Protein AF-A0AA95L6V3-F1 (afdb_monomer_lite)

Secondary structure (DSSP, 8-state):
-EEES-HHHHHHHHHHHHHHTTT---HHHHHHHHHS---SS-EEEP--HHHHHHHHHHHHHHTTSHHHHHS-HHHHHHHHHHHHHHHHTT--

Structure (mmCIF, N/CA/C/O backbone):
data_AF-A0AA95L6V3-F1
#
_entry.id   AF-A0AA95L6V3-F1
#
loop_
_atom_site.group_PDB
_atom_site.id
_atom_site.type_symbol
_atom_site.label_atom_id
_atom_site.label_alt_id
_atom_site.label_comp_id
_atom_site.label_asym_id
_atom_site.label_entity_id
_atom_site.label_seq_id
_atom_site.pdbx_PDB_ins_code
_atom_site.Cartn_x
_atom_site.Cartn_y
_atom_site.Cartn_z
_atom_site.occupancy
_atom_site.B_iso_or_equiv
_atom_site.auth_seq_id
_atom_site.auth_comp_id
_atom_site.auth_asym_id
_atom_site.auth_atom_id
_atom_site.pdbx_PDB_model_num
ATOM 1 N N . MET A 1 1 ? 0.570 10.512 -10.716 1.00 87.75 1 MET A N 1
ATOM 2 C CA . MET A 1 1 ? 1.864 9.804 -10.870 1.00 87.75 1 MET A CA 1
ATOM 3 C C . MET A 1 1 ? 2.615 9.600 -9.553 1.00 87.75 1 MET A C 1
ATOM 5 O O . MET A 1 1 ? 2.753 10.548 -8.784 1.00 87.75 1 MET A O 1
ATOM 9 N N . LEU A 1 2 ? 3.134 8.397 -9.298 1.00 90.69 2 LEU A N 1
ATOM 10 C CA . LEU A 1 2 ? 3.860 8.023 -8.076 1.00 90.69 2 LEU A CA 1
ATOM 11 C C . LEU A 1 2 ? 5.268 7.504 -8.382 1.00 90.69 2 LEU A C 1
ATOM 13 O O . LEU A 1 2 ? 5.470 6.757 -9.334 1.00 90.69 2 LEU A O 1
ATOM 17 N N . TYR A 1 3 ? 6.237 7.861 -7.548 1.00 92.50 3 TYR A N 1
ATOM 18 C CA . TYR A 1 3 ? 7.587 7.308 -7.566 1.00 92.50 3 TYR A CA 1
ATOM 19 C C . TYR A 1 3 ? 7.716 6.245 -6.478 1.00 92.50 3 TYR A C 1
ATOM 21 O O . TYR A 1 3 ? 7.735 6.553 -5.286 1.00 92.50 3 TYR A O 1
ATOM 29 N N . VAL A 1 4 ? 7.830 4.985 -6.885 1.00 92.19 4 VAL A N 1
ATOM 30 C CA . VAL A 1 4 ? 7.941 3.848 -5.971 1.00 92.19 4 VAL A CA 1
ATOM 31 C C . VAL A 1 4 ? 9.396 3.397 -5.918 1.00 92.19 4 VAL A C 1
ATOM 33 O O . VAL A 1 4 ? 9.984 3.085 -6.953 1.00 92.19 4 VAL A O 1
ATOM 36 N N . LYS A 1 5 ? 9.998 3.377 -4.720 1.00 90.38 5 LYS A N 1
ATOM 37 C CA . LYS A 1 5 ? 11.398 2.948 -4.533 1.00 90.38 5 LYS A CA 1
ATOM 38 C C . LYS A 1 5 ? 11.570 1.424 -4.524 1.00 90.38 5 LYS A C 1
ATOM 40 O O . LYS A 1 5 ? 12.653 0.932 -4.825 1.00 90.38 5 LYS A O 1
ATOM 45 N N . ASP A 1 6 ? 10.520 0.707 -4.154 1.00 92.69 6 ASP A N 1
ATOM 46 C CA . ASP A 1 6 ? 10.477 -0.749 -4.143 1.00 92.69 6 ASP A CA 1
ATOM 47 C C . ASP A 1 6 ? 9.055 -1.201 -4.489 1.00 92.69 6 ASP A C 1
ATOM 49 O O . ASP A 1 6 ? 8.134 -1.098 -3.671 1.00 92.69 6 ASP A O 1
ATOM 53 N N . LEU A 1 7 ? 8.874 -1.644 -5.735 1.00 92.50 7 LEU A N 1
ATOM 54 C CA . LEU A 1 7 ? 7.583 -2.101 -6.243 1.00 92.50 7 LEU A CA 1
ATOM 55 C C . LEU A 1 7 ? 7.061 -3.327 -5.505 1.00 92.50 7 LEU A C 1
ATOM 57 O O . LEU A 1 7 ? 5.859 -3.402 -5.256 1.00 92.50 7 LEU A O 1
ATOM 61 N N . LEU A 1 8 ? 7.939 -4.260 -5.132 1.00 93.94 8 LEU A N 1
ATOM 62 C CA . LEU A 1 8 ? 7.544 -5.466 -4.419 1.00 93.94 8 LEU A CA 1
ATOM 63 C C . LEU A 1 8 ? 6.991 -5.105 -3.041 1.00 93.94 8 LEU A C 1
ATOM 65 O O . LEU A 1 8 ? 5.896 -5.550 -2.687 1.00 93.94 8 LEU A O 1
ATOM 69 N N . SER A 1 9 ? 7.710 -4.264 -2.295 1.00 94.75 9 SER A N 1
ATOM 70 C CA . SER A 1 9 ? 7.279 -3.813 -0.969 1.00 94.75 9 SER A CA 1
ATOM 71 C C . SER A 1 9 ? 5.984 -3.005 -1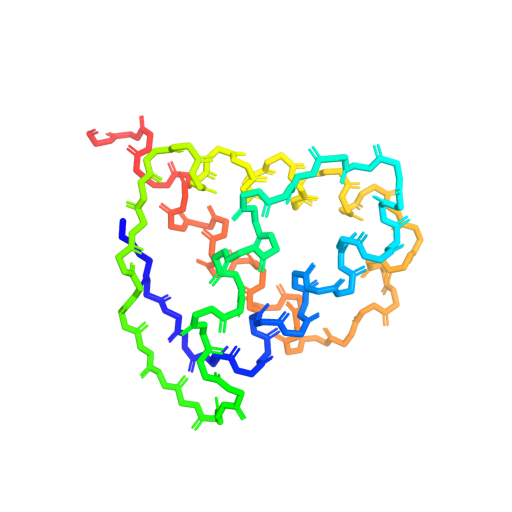.034 1.00 94.75 9 SER A C 1
ATOM 73 O O . SER A 1 9 ? 5.067 -3.254 -0.253 1.00 94.75 9 SER A O 1
ATOM 75 N N . PHE A 1 10 ? 5.859 -2.090 -2.000 1.00 95.12 10 PHE A N 1
ATOM 76 C CA . PHE A 1 10 ? 4.633 -1.316 -2.202 1.00 95.12 10 PHE A CA 1
ATOM 77 C C . PHE A 1 10 ? 3.436 -2.205 -2.558 1.00 95.12 10 PHE A C 1
ATOM 79 O O . PHE A 1 10 ? 2.406 -2.155 -1.884 1.00 95.12 10 PHE A O 1
ATOM 86 N N . LYS A 1 11 ? 3.577 -3.052 -3.585 1.00 95.50 11 LYS A N 1
ATOM 87 C CA . LYS A 1 11 ? 2.510 -3.947 -4.043 1.00 95.50 11 LYS A CA 1
ATOM 88 C C . LYS A 1 11 ? 2.065 -4.886 -2.926 1.00 95.50 11 LYS A C 1
ATOM 90 O O . LYS A 1 11 ? 0.865 -5.053 -2.719 1.00 95.50 11 LYS A O 1
ATOM 95 N N . SER A 1 12 ? 3.014 -5.452 -2.181 1.00 95.50 12 SER A N 1
ATOM 96 C CA . SER A 1 12 ? 2.724 -6.345 -1.054 1.00 95.50 12 SER A CA 1
ATOM 97 C C . SER A 1 12 ? 1.996 -5.610 0.070 1.00 95.50 12 SER A C 1
ATOM 99 O O . SER A 1 12 ? 0.983 -6.100 0.559 1.00 95.50 12 SER A O 1
ATOM 101 N N . ALA A 1 13 ? 2.446 -4.408 0.440 1.00 96.06 13 ALA A N 1
ATOM 102 C CA . ALA A 1 13 ? 1.829 -3.628 1.508 1.00 96.06 13 ALA A CA 1
ATOM 103 C C . ALA A 1 13 ? 0.368 -3.255 1.201 1.00 96.06 13 ALA A C 1
ATOM 105 O O . ALA A 1 13 ? -0.499 -3.417 2.061 1.00 96.06 13 ALA A O 1
ATOM 106 N N . ILE A 1 14 ? 0.069 -2.805 -0.024 1.00 95.56 14 ILE A N 1
ATOM 107 C CA . ILE A 1 14 ? -1.315 -2.491 -0.419 1.00 95.56 14 ILE A CA 1
ATOM 108 C C . ILE A 1 14 ? -2.145 -3.771 -0.570 1.00 95.56 14 ILE A C 1
ATOM 110 O O . ILE A 1 14 ? -3.304 -3.780 -0.167 1.00 95.56 14 ILE A O 1
ATOM 114 N N . SER A 1 15 ? -1.569 -4.871 -1.066 1.00 94.62 15 SER A N 1
ATOM 115 C CA . SER A 1 15 ? -2.282 -6.158 -1.140 1.00 94.62 15 SER A CA 1
ATOM 116 C C . SER A 1 15 ? -2.716 -6.632 0.250 1.00 94.62 15 SER A C 1
ATOM 118 O O . SER A 1 15 ? -3.892 -6.915 0.455 1.00 94.62 15 SER A O 1
ATOM 120 N N . ILE A 1 16 ? -1.804 -6.596 1.231 1.00 94.62 16 ILE A N 1
ATOM 121 C CA . ILE A 1 16 ? -2.111 -6.899 2.639 1.00 94.62 16 ILE A CA 1
ATOM 122 C C . ILE A 1 16 ? -3.192 -5.953 3.170 1.00 94.62 16 ILE A C 1
ATOM 124 O O . ILE A 1 16 ? -4.106 -6.386 3.866 1.00 94.62 16 ILE A O 1
ATOM 128 N N . SER A 1 17 ? -3.114 -4.664 2.828 1.00 94.62 17 SER A N 1
ATOM 129 C CA . SER A 1 17 ? -4.113 -3.675 3.244 1.00 94.62 17 SER A CA 1
ATOM 130 C C . SER A 1 17 ? -5.512 -4.057 2.749 1.00 94.62 17 SER A C 1
ATOM 132 O O . SER A 1 17 ? -6.453 -4.079 3.535 1.00 94.62 17 SER A O 1
ATOM 134 N N . LEU A 1 18 ? -5.638 -4.433 1.474 1.00 93.31 18 LEU A N 1
ATOM 135 C CA . LEU A 1 18 ? -6.904 -4.842 0.856 1.00 93.31 18 LEU A CA 1
ATOM 136 C C . LEU A 1 18 ? -7.425 -6.197 1.357 1.00 93.31 18 LEU A C 1
ATOM 138 O O . LEU A 1 18 ? -8.628 -6.437 1.318 1.00 93.31 18 LEU A O 1
ATOM 142 N N . GLU A 1 19 ? -6.549 -7.104 1.787 1.00 92.62 19 GLU A N 1
ATOM 143 C CA . GLU A 1 19 ? -6.954 -8.368 2.416 1.00 92.62 19 GLU A CA 1
ATOM 144 C C . GLU A 1 19 ? -7.494 -8.151 3.831 1.00 92.62 19 GLU A C 1
ATOM 146 O O . GLU A 1 19 ? -8.513 -8.728 4.206 1.00 92.62 19 GLU A O 1
ATOM 151 N N . VAL A 1 20 ? -6.828 -7.297 4.613 1.00 93.62 20 VAL A N 1
ATOM 152 C CA . VAL A 1 20 ? -7.241 -6.968 5.985 1.00 93.62 20 VAL A CA 1
ATOM 153 C C . VAL A 1 20 ? -8.534 -6.161 5.988 1.00 93.62 20 VAL A C 1
ATOM 155 O O . VAL A 1 20 ? -9.404 -6.384 6.829 1.00 93.62 20 VAL A O 1
ATOM 158 N N . LEU A 1 21 ? -8.676 -5.241 5.038 1.00 90.88 21 LEU A N 1
ATOM 159 C CA . LEU A 1 21 ? -9.884 -4.460 4.826 1.00 90.88 21 LEU A CA 1
ATOM 160 C C . LEU A 1 21 ? -10.842 -5.214 3.891 1.00 90.88 21 LEU A C 1
ATOM 162 O O . LEU A 1 21 ? -11.256 -4.685 2.873 1.00 90.88 21 LEU A O 1
ATOM 166 N N . SER A 1 22 ? -11.196 -6.462 4.196 1.00 75.25 22 SER A N 1
ATOM 167 C CA . SER A 1 22 ? -11.979 -7.329 3.296 1.00 75.25 22 SER A CA 1
ATOM 168 C C . SER A 1 22 ? -13.338 -6.759 2.841 1.00 75.25 22 SER A C 1
ATOM 170 O O . SER A 1 22 ? -13.841 -7.164 1.797 1.00 75.25 22 SER A O 1
ATOM 172 N N . ASN A 1 23 ? -13.904 -5.796 3.579 1.00 74.50 23 ASN A N 1
ATOM 173 C CA . ASN A 1 23 ? -15.129 -5.063 3.217 1.00 74.50 23 ASN A CA 1
ATOM 174 C C . ASN A 1 23 ? -14.875 -3.784 2.395 1.00 74.50 23 ASN A C 1
ATOM 176 O O . ASN A 1 23 ? -15.816 -3.071 2.051 1.00 74.50 23 ASN A O 1
ATOM 180 N N . TYR A 1 24 ? -13.616 -3.460 2.115 1.00 74.44 24 TYR A N 1
ATOM 181 C CA . TYR A 1 24 ? -13.206 -2.317 1.313 1.00 74.44 24 TYR A CA 1
ATOM 182 C C . TYR A 1 24 ? -13.301 -2.702 -0.161 1.00 74.44 24 TYR A C 1
ATOM 184 O O . TYR A 1 24 ? -12.368 -3.255 -0.755 1.00 74.44 24 TYR A O 1
ATOM 192 N N . ASP A 1 25 ? -14.479 -2.462 -0.735 1.00 67.50 25 ASP A N 1
ATOM 193 C CA . ASP A 1 25 ? -14.724 -2.679 -2.154 1.00 67.50 25 ASP A CA 1
ATOM 194 C C . ASP A 1 25 ? -13.961 -1.636 -2.969 1.00 67.50 25 ASP A C 1
ATOM 196 O O . ASP A 1 25 ? -14.349 -0.474 -3.088 1.00 67.50 25 ASP A O 1
ATOM 200 N N . ASN A 1 26 ? -12.803 -2.047 -3.473 1.00 71.81 26 ASN A N 1
ATOM 201 C CA . ASN A 1 26 ? -11.968 -1.187 -4.287 1.00 71.81 26 ASN A CA 1
ATOM 202 C C . ASN A 1 26 ? -11.337 -1.995 -5.423 1.00 71.81 26 ASN A C 1
ATOM 204 O O . ASN A 1 26 ? -10.119 -2.189 -5.493 1.00 71.81 26 ASN A O 1
ATOM 208 N N . GLY A 1 27 ? -12.207 -2.510 -6.301 1.00 84.00 27 GLY A N 1
ATOM 209 C CA . GLY A 1 27 ? -11.824 -3.215 -7.530 1.00 84.00 27 GLY A CA 1
ATOM 210 C C . GLY A 1 27 ? -10.802 -2.433 -8.360 1.00 84.00 27 GLY A C 1
ATOM 211 O O . GLY A 1 27 ? -9.827 -3.011 -8.829 1.00 84.00 27 GLY A O 1
ATOM 212 N N . LEU A 1 28 ? -10.930 -1.105 -8.395 1.00 89.31 28 LEU A N 1
ATOM 213 C CA . LEU A 1 28 ? -9.993 -0.196 -9.055 1.00 89.31 28 LEU A CA 1
ATOM 214 C C . LEU A 1 28 ? -8.560 -0.301 -8.502 1.00 89.31 28 LEU A C 1
ATOM 216 O O . LEU A 1 28 ? -7.604 -0.379 -9.274 1.00 89.31 28 LEU A O 1
ATOM 220 N N . LEU A 1 29 ? -8.377 -0.370 -7.177 1.00 90.62 29 LEU A N 1
ATOM 221 C CA . LEU A 1 29 ? -7.044 -0.602 -6.606 1.00 90.62 29 LEU A CA 1
ATOM 222 C C . LEU A 1 29 ? -6.513 -1.997 -6.914 1.00 90.62 29 LEU A C 1
ATOM 224 O O . LEU A 1 29 ? -5.314 -2.148 -7.142 1.00 90.62 29 LEU A O 1
ATOM 228 N N . ARG A 1 30 ? -7.376 -3.017 -6.916 1.00 90.88 30 ARG A N 1
ATOM 229 C CA . ARG A 1 30 ? -6.963 -4.392 -7.236 1.00 90.88 30 ARG A CA 1
ATOM 230 C C . ARG A 1 30 ? -6.482 -4.497 -8.681 1.00 90.88 30 ARG A C 1
ATOM 232 O O . ARG A 1 30 ? -5.424 -5.074 -8.923 1.00 90.88 30 ARG A O 1
ATOM 239 N N . GLU A 1 31 ? -7.208 -3.890 -9.613 1.00 92.19 31 GLU A N 1
ATOM 240 C CA . GLU A 1 31 ? -6.819 -3.799 -11.021 1.00 92.19 31 GLU A 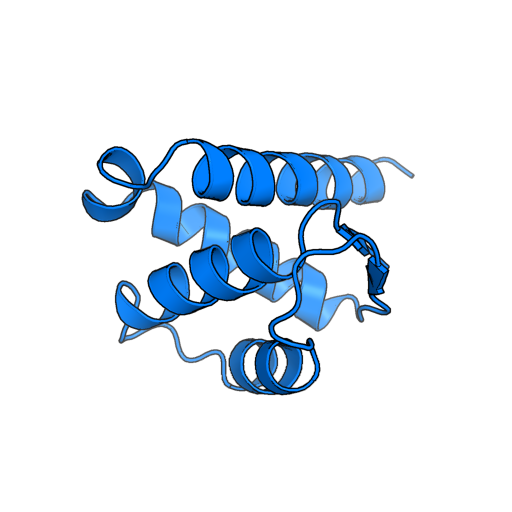CA 1
ATOM 241 C C . GLU A 1 31 ? -5.511 -3.027 -11.187 1.00 92.19 31 GLU A C 1
ATOM 243 O O . GLU A 1 31 ? -4.582 -3.518 -11.828 1.00 92.19 31 GLU A O 1
ATOM 248 N N . PHE A 1 32 ? -5.378 -1.873 -10.529 1.00 93.31 32 PHE A N 1
ATOM 249 C CA . PHE A 1 32 ? -4.136 -1.104 -10.537 1.00 93.31 32 PHE A CA 1
ATOM 250 C C . PHE A 1 32 ? -2.944 -1.931 -10.034 1.00 93.31 32 PHE A C 1
ATOM 252 O O . PHE A 1 32 ? -1.913 -1.997 -10.704 1.00 93.31 32 PHE A O 1
ATOM 259 N N . LEU A 1 33 ? -3.077 -2.627 -8.900 1.00 92.50 33 LEU A N 1
ATOM 260 C CA . LEU A 1 33 ? -2.014 -3.486 -8.371 1.00 92.50 33 LEU A CA 1
ATOM 261 C C . LEU A 1 33 ? -1.659 -4.647 -9.305 1.00 92.50 33 LEU A C 1
ATOM 263 O O . LEU A 1 33 ? -0.496 -5.061 -9.341 1.00 92.50 33 LEU A O 1
ATOM 267 N N . ALA A 1 34 ? -2.628 -5.173 -10.059 1.00 92.38 34 ALA A N 1
ATOM 268 C CA . ALA A 1 34 ? -2.388 -6.235 -11.031 1.00 92.38 34 ALA A CA 1
ATOM 269 C C . ALA A 1 34 ? -1.468 -5.777 -12.177 1.00 92.38 34 ALA A C 1
ATOM 271 O O . ALA A 1 34 ? -0.709 -6.591 -12.702 1.00 92.38 34 ALA A O 1
ATOM 272 N N . THR A 1 35 ? -1.458 -4.479 -12.509 1.00 91.88 35 THR A N 1
ATOM 273 C CA . THR A 1 35 ? -0.551 -3.906 -13.525 1.00 91.88 35 THR A CA 1
ATOM 274 C C . THR A 1 35 ? 0.893 -3.742 -13.043 1.00 91.88 35 THR A C 1
ATOM 276 O O . THR A 1 35 ? 1.808 -3.603 -13.855 1.00 91.88 35 THR A O 1
ATOM 279 N N . ILE A 1 36 ? 1.127 -3.769 -11.728 1.00 90.75 36 ILE A N 1
ATOM 280 C CA . ILE A 1 36 ? 2.452 -3.547 -11.146 1.00 90.75 36 ILE A CA 1
ATOM 281 C C . ILE A 1 36 ? 3.237 -4.865 -11.148 1.00 90.75 36 ILE A C 1
ATOM 283 O O . ILE A 1 36 ? 2.763 -5.857 -10.581 1.00 90.75 36 ILE A O 1
ATOM 287 N N . PRO A 1 37 ? 4.454 -4.916 -11.715 1.00 88.69 37 PRO A N 1
ATOM 288 C CA . PRO A 1 37 ? 5.262 -6.127 -11.681 1.00 88.69 37 PRO A CA 1
ATOM 289 C C . PRO A 1 37 ? 5.728 -6.437 -10.252 1.00 88.69 37 PRO A C 1
ATOM 291 O O . PRO A 1 37 ? 6.056 -5.545 -9.472 1.00 88.69 37 PRO A O 1
ATOM 294 N N . SER A 1 38 ? 5.787 -7.725 -9.909 1.00 88.25 38 SER A N 1
ATOM 295 C CA . SER A 1 38 ? 6.283 -8.201 -8.609 1.00 88.25 38 SER A CA 1
ATOM 296 C C . SER A 1 38 ? 7.812 -8.318 -8.609 1.00 88.25 38 SER A C 1
ATOM 298 O O . SER A 1 38 ? 8.363 -9.390 -8.370 1.00 88.25 38 SER A O 1
ATO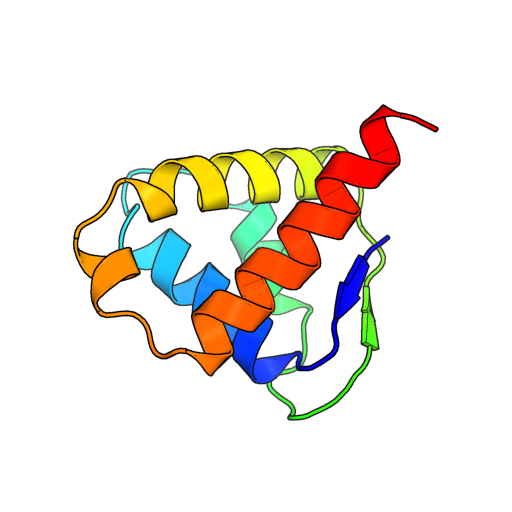M 300 N N . THR A 1 39 ? 8.504 -7.229 -8.938 1.00 88.44 39 THR A N 1
ATOM 301 C CA . THR A 1 39 ? 9.968 -7.174 -9.012 1.00 88.44 39 THR A CA 1
ATOM 302 C C . THR A 1 39 ? 10.531 -6.230 -7.958 1.00 88.44 39 THR A C 1
ATOM 304 O O . THR A 1 39 ? 9.924 -5.217 -7.611 1.00 88.44 39 THR A O 1
ATOM 307 N N . VAL A 1 40 ? 11.720 -6.551 -7.444 1.00 83.75 40 VAL A N 1
ATOM 308 C CA . VAL A 1 40 ? 12.480 -5.610 -6.615 1.00 83.75 40 VAL A CA 1
ATOM 309 C C . VAL A 1 40 ? 13.044 -4.543 -7.546 1.00 83.75 40 VAL A C 1
ATOM 311 O O . VAL A 1 40 ? 13.860 -4.839 -8.418 1.00 83.75 40 VAL A O 1
ATOM 314 N N . GLY A 1 41 ? 12.586 -3.303 -7.397 1.00 86.50 41 GLY A N 1
ATOM 315 C CA . GLY A 1 41 ? 13.015 -2.220 -8.274 1.00 86.50 41 GLY A CA 1
ATOM 316 C C . GLY A 1 41 ? 12.250 -0.922 -8.071 1.00 86.50 41 GLY A C 1
ATOM 317 O O . GLY A 1 41 ? 11.178 -0.891 -7.463 1.00 86.50 41 GLY A O 1
ATOM 318 N N . ARG A 1 42 ? 12.826 0.158 -8.607 1.00 91.19 42 ARG A N 1
ATOM 319 C CA . ARG A 1 42 ? 12.199 1.481 -8.643 1.00 91.19 42 ARG A CA 1
ATOM 320 C C . ARG A 1 42 ? 11.382 1.631 -9.914 1.00 91.19 42 ARG A C 1
ATOM 322 O O . ARG A 1 42 ? 11.868 1.277 -10.985 1.00 91.19 42 ARG A O 1
ATOM 329 N N . ALA A 1 43 ? 10.209 2.242 -9.819 1.00 91.69 43 ALA A N 1
ATOM 330 C CA . ALA A 1 43 ? 9.472 2.669 -11.002 1.00 91.69 43 ALA A CA 1
ATOM 331 C C . ALA A 1 43 ? 8.659 3.935 -10.756 1.00 91.69 43 ALA A C 1
ATOM 333 O O . ALA A 1 43 ? 8.285 4.267 -9.629 1.00 91.69 43 ALA A O 1
ATOM 334 N N . ARG A 1 44 ? 8.378 4.630 -11.858 1.00 92.00 44 ARG A N 1
ATOM 335 C CA . ARG A 1 44 ? 7.343 5.654 -11.923 1.00 92.00 44 ARG A CA 1
ATOM 336 C C . ARG A 1 44 ? 6.048 4.960 -12.346 1.00 92.00 44 ARG A C 1
ATOM 338 O O . ARG A 1 44 ? 6.017 4.331 -13.398 1.00 92.00 44 ARG A O 1
ATOM 345 N N . LEU A 1 45 ? 5.010 5.081 -11.530 1.00 91.50 45 LEU A N 1
ATOM 346 C CA . LEU A 1 45 ? 3.672 4.587 -11.831 1.00 91.50 45 LEU A CA 1
ATOM 347 C C . LEU A 1 45 ? 2.793 5.754 -12.265 1.00 91.50 45 LEU A C 1
ATOM 349 O O . LEU A 1 45 ? 2.651 6.744 -11.537 1.00 91.50 45 LEU A O 1
ATOM 353 N N . GLU A 1 46 ? 2.201 5.636 -13.445 1.00 90.62 46 GLU A N 1
ATOM 354 C CA . GLU A 1 46 ? 1.141 6.545 -13.864 1.00 90.62 46 GLU A CA 1
ATOM 355 C C . GLU A 1 46 ? -0.133 6.210 -13.084 1.00 90.62 46 GLU A C 1
ATOM 357 O O . GLU A 1 46 ? -0.501 5.047 -12.928 1.00 90.62 46 GLU A O 1
ATOM 362 N N . THR A 1 47 ? -0.765 7.238 -12.523 1.00 90.62 47 THR A N 1
ATOM 363 C CA . THR A 1 47 ? -1.937 7.100 -11.650 1.00 90.62 47 THR A CA 1
ATOM 364 C C . THR A 1 47 ? -2.935 8.195 -11.973 1.00 90.62 47 THR A C 1
ATOM 366 O O . THR A 1 47 ? -2.541 9.345 -12.187 1.00 90.62 47 THR A O 1
ATOM 369 N N . THR A 1 48 ? -4.216 7.835 -11.984 1.00 92.19 48 THR A N 1
ATOM 370 C CA . THR A 1 48 ? -5.336 8.778 -12.058 1.00 92.19 48 THR A CA 1
ATOM 371 C C . THR A 1 48 ? -5.633 9.354 -10.672 1.00 92.19 48 THR A C 1
ATOM 373 O O . THR A 1 48 ? -5.183 8.813 -9.659 1.00 92.19 48 THR A O 1
ATOM 376 N N . MET A 1 49 ? -6.408 10.442 -10.607 1.00 90.56 49 MET A N 1
ATOM 377 C CA . MET A 1 49 ? -6.857 11.002 -9.324 1.00 90.56 49 MET A CA 1
ATOM 378 C C . MET A 1 49 ? -7.655 9.983 -8.499 1.00 90.56 49 MET A C 1
ATOM 380 O O . MET A 1 49 ? -7.410 9.852 -7.306 1.00 90.56 49 MET A O 1
ATOM 384 N N . GLU A 1 50 ? -8.519 9.195 -9.142 1.00 91.38 50 GLU A N 1
ATOM 385 C CA . GLU A 1 50 ? -9.326 8.156 -8.486 1.00 91.38 50 GLU A CA 1
ATOM 386 C C . GLU A 1 50 ? -8.463 7.071 -7.817 1.00 91.38 50 GLU A C 1
ATOM 388 O O . GLU A 1 50 ? -8.739 6.659 -6.688 1.00 91.38 50 GLU A O 1
ATOM 393 N N . ILE A 1 51 ? -7.376 6.640 -8.475 1.00 92.44 51 ILE A N 1
ATOM 394 C CA . ILE A 1 51 ? -6.404 5.696 -7.893 1.00 92.44 51 ILE A CA 1
ATOM 395 C C . ILE A 1 51 ? -5.712 6.330 -6.686 1.00 92.44 51 ILE A C 1
ATOM 397 O O . ILE A 1 51 ? -5.529 5.681 -5.657 1.00 92.44 51 ILE A O 1
ATOM 401 N N . GLU A 1 52 ? -5.323 7.599 -6.792 1.00 93.19 52 GLU A N 1
ATOM 402 C CA . GLU A 1 52 ? -4.637 8.317 -5.718 1.00 93.19 52 GLU A CA 1
ATOM 403 C C . GLU A 1 52 ? -5.528 8.511 -4.482 1.00 93.19 52 GLU A C 1
ATO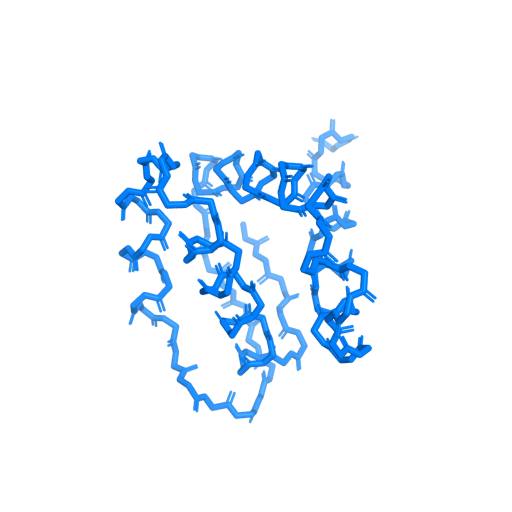M 405 O O . GLU A 1 52 ? -5.070 8.297 -3.358 1.00 93.19 52 GLU A O 1
ATOM 410 N N . GLU A 1 53 ? -6.800 8.860 -4.670 1.00 91.88 53 GLU A N 1
ATOM 411 C CA . GLU A 1 53 ? -7.791 8.962 -3.593 1.00 91.88 53 GLU A CA 1
ATOM 412 C C . GLU A 1 53 ? -8.085 7.602 -2.961 1.00 91.88 53 GLU A C 1
ATOM 414 O O . GLU A 1 53 ? -8.081 7.470 -1.733 1.00 91.88 53 GLU A O 1
ATOM 419 N N . SER A 1 54 ? -8.242 6.570 -3.790 1.00 92.31 54 SER A N 1
ATOM 420 C CA . SER A 1 54 ? -8.456 5.205 -3.317 1.00 92.31 54 SER A CA 1
ATOM 421 C C . SER A 1 54 ? -7.273 4.704 -2.489 1.00 92.31 54 SER A C 1
ATOM 423 O O . SER A 1 54 ? -7.481 4.122 -1.421 1.00 92.31 54 SER A O 1
ATOM 425 N N . LEU A 1 55 ? -6.033 4.969 -2.924 1.00 93.44 55 LEU A N 1
ATOM 426 C CA . LEU A 1 55 ? -4.819 4.650 -2.167 1.00 93.44 55 LEU A CA 1
ATOM 427 C C . LEU A 1 55 ? -4.802 5.378 -0.821 1.00 93.44 55 LEU A C 1
ATOM 429 O O . LEU A 1 55 ? -4.569 4.739 0.205 1.00 93.44 55 LEU A O 1
ATOM 433 N N . LYS A 1 56 ? -5.087 6.690 -0.801 1.00 93.19 56 LYS A N 1
ATOM 434 C CA . LYS A 1 56 ? -5.157 7.471 0.447 1.00 93.19 56 LYS A CA 1
ATOM 435 C C . LYS A 1 56 ? -6.153 6.867 1.427 1.00 93.19 56 LYS A C 1
ATOM 437 O O . LYS A 1 56 ? -5.816 6.685 2.596 1.00 93.19 56 LYS A O 1
ATOM 442 N N . SER A 1 57 ? -7.363 6.566 0.960 1.00 92.44 57 SER A N 1
ATOM 443 C CA . SER A 1 57 ? -8.423 6.040 1.816 1.00 92.44 57 SER A CA 1
ATOM 444 C C . SER A 1 57 ? -8.074 4.644 2.345 1.00 92.44 57 SER A C 1
ATOM 446 O O . SER A 1 57 ? -8.103 4.431 3.556 1.00 92.44 57 SER A O 1
ATOM 448 N N . CYS A 1 58 ? -7.586 3.749 1.479 1.00 94.25 58 CYS A N 1
ATOM 449 C CA . CYS A 1 58 ? -7.123 2.410 1.860 1.00 94.25 58 CYS A CA 1
ATOM 450 C C . CYS A 1 58 ? -6.020 2.474 2.927 1.00 94.25 58 CYS A C 1
ATOM 452 O O . CYS A 1 58 ? -6.100 1.824 3.966 1.00 94.25 58 CYS A O 1
ATOM 454 N N . MET A 1 59 ? -5.004 3.315 2.717 1.00 94.31 59 MET A N 1
ATOM 455 C CA . MET A 1 59 ? -3.898 3.468 3.663 1.00 94.31 59 MET A CA 1
ATOM 456 C C . MET A 1 59 ? -4.351 4.074 4.993 1.00 94.31 59 MET A C 1
ATOM 458 O O . MET A 1 59 ? -3.883 3.652 6.052 1.00 94.31 59 MET A O 1
ATOM 462 N N . LYS A 1 60 ? -5.262 5.053 4.954 1.00 94.00 60 LYS A N 1
ATOM 463 C CA . LYS A 1 60 ? -5.828 5.685 6.149 1.00 94.00 60 LYS A CA 1
ATOM 464 C C . LYS A 1 60 ? -6.589 4.674 7.003 1.00 94.00 60 LYS A C 1
ATOM 466 O O . LYS A 1 60 ? -6.392 4.656 8.215 1.00 94.00 60 LYS A O 1
ATOM 471 N N . GLU A 1 61 ? -7.426 3.845 6.388 1.00 93.75 61 GLU A N 1
ATOM 472 C CA . GLU A 1 61 ? -8.169 2.794 7.087 1.00 93.75 61 GLU A CA 1
ATOM 473 C C . GLU A 1 61 ? -7.241 1.686 7.588 1.00 93.75 61 GLU A C 1
ATOM 475 O O . GLU A 1 61 ? -7.301 1.304 8.757 1.00 93.75 61 GLU A O 1
ATOM 480 N N . PHE A 1 62 ? -6.306 1.225 6.754 1.00 94.81 62 PHE A N 1
ATOM 481 C CA . PHE A 1 62 ? -5.390 0.148 7.119 1.00 94.81 62 PHE A CA 1
ATOM 482 C C . PHE A 1 62 ? -4.535 0.496 8.342 1.00 94.81 62 PHE A C 1
ATOM 484 O O . PHE A 1 62 ? -4.333 -0.351 9.214 1.00 94.81 62 PHE A O 1
ATOM 491 N N . LYS A 1 63 ? -4.095 1.753 8.468 1.00 94.88 63 LYS A N 1
ATOM 492 C CA . LYS A 1 63 ? -3.337 2.249 9.630 1.00 94.88 63 LYS A CA 1
ATOM 493 C C . LYS A 1 63 ? -4.083 2.161 10.962 1.00 94.88 63 LYS A C 1
ATOM 495 O O . LYS A 1 63 ? -3.436 2.197 12.004 1.00 94.88 63 LYS A O 1
ATOM 500 N N . GLN A 1 64 ? -5.410 2.051 10.945 1.00 94.31 64 GLN A N 1
ATOM 501 C CA . GLN A 1 64 ? -6.224 1.876 12.154 1.00 94.31 64 GLN A CA 1
ATOM 502 C C . GLN A 1 64 ? -6.291 0.408 12.603 1.00 94.31 64 GLN A C 1
ATOM 504 O O . GLN A 1 64 ? -6.773 0.106 13.695 1.00 94.31 64 GLN A O 1
ATOM 509 N N . THR A 1 65 ? -5.816 -0.522 11.773 1.00 94.56 65 THR A N 1
ATOM 510 C CA . THR A 1 65 ? -5.872 -1.957 12.052 1.00 94.56 65 THR A CA 1
ATOM 511 C C . THR A 1 65 ? -4.696 -2.409 12.914 1.00 94.56 65 THR A C 1
ATOM 513 O O . THR A 1 65 ? -3.586 -1.879 12.837 1.00 94.56 65 THR A O 1
ATOM 516 N N . LYS A 1 66 ? -4.897 -3.478 13.695 1.00 94.12 66 LYS A N 1
ATOM 517 C CA . LYS A 1 66 ? -3.795 -4.116 14.435 1.00 94.12 66 LYS A CA 1
ATOM 518 C C . LYS A 1 66 ? -2.705 -4.631 13.494 1.00 94.12 66 LYS A C 1
ATOM 520 O O . LYS A 1 66 ? -1.530 -4.551 13.840 1.00 94.12 66 LYS A O 1
ATOM 525 N N . THR A 1 67 ? -3.075 -5.115 12.308 1.00 94.06 67 THR A N 1
ATOM 526 C CA . THR A 1 67 ? -2.138 -5.679 11.327 1.00 94.06 67 THR A CA 1
ATOM 527 C C . THR A 1 67 ? -1.093 -4.667 10.876 1.00 94.06 67 THR A C 1
ATOM 529 O O . THR A 1 67 ? 0.076 -5.024 10.748 1.00 94.06 67 THR A O 1
ATOM 532 N N . TYR A 1 68 ? -1.462 -3.392 10.729 1.00 94.62 68 TYR A N 1
ATOM 533 C CA . TYR A 1 68 ? -0.500 -2.340 10.406 1.00 94.62 68 TYR A CA 1
ATOM 534 C C . TYR A 1 68 ? 0.638 -2.247 11.435 1.00 94.62 68 TYR A C 1
ATOM 536 O O . TYR A 1 68 ? 1.801 -2.091 11.065 1.00 94.62 68 TYR A O 1
ATOM 544 N N . HIS A 1 69 ? 0.348 -2.408 12.729 1.00 92.56 69 HIS A N 1
ATOM 545 C CA . HIS A 1 69 ? 1.378 -2.345 13.769 1.00 92.56 69 HIS A CA 1
ATOM 546 C C . HIS A 1 69 ? 2.379 -3.506 13.690 1.00 92.56 69 HIS A C 1
ATOM 548 O O . HIS A 1 69 ? 3.559 -3.294 13.972 1.00 92.56 69 HIS A O 1
ATOM 554 N N . TRP A 1 70 ? 1.946 -4.675 13.214 1.00 94.44 70 TRP A N 1
ATOM 555 C CA . TRP A 1 70 ? 2.787 -5.860 12.991 1.00 94.44 70 TRP A CA 1
ATOM 556 C C . TRP A 1 70 ? 3.463 -5.896 11.618 1.00 94.44 70 TRP A C 1
ATOM 558 O O . TRP A 1 70 ? 4.282 -6.776 11.356 1.00 94.44 70 TRP A O 1
ATOM 568 N N . LEU A 1 71 ? 3.142 -4.944 10.741 1.00 95.19 71 LEU A N 1
ATOM 569 C CA . LEU A 1 71 ? 3.721 -4.875 9.410 1.00 95.19 71 LEU A CA 1
ATOM 570 C C . LEU A 1 71 ? 5.240 -4.651 9.495 1.00 95.19 71 LEU A C 1
ATOM 572 O O . LEU A 1 71 ? 5.716 -3.845 10.309 1.00 95.19 71 LEU A O 1
ATOM 576 N N . ARG A 1 72 ? 5.990 -5.357 8.638 1.00 95.56 72 ARG A N 1
ATOM 577 C CA . ARG A 1 72 ? 7.442 -5.187 8.509 1.00 95.56 72 ARG A CA 1
ATOM 578 C C . ARG A 1 72 ? 7.787 -3.742 8.140 1.00 95.56 72 ARG A C 1
ATOM 580 O O . ARG A 1 72 ? 7.000 -3.022 7.523 1.00 95.56 72 ARG A O 1
ATOM 587 N N . GLU A 1 73 ? 8.966 -3.308 8.567 1.00 94.56 73 GLU A N 1
ATOM 588 C CA . GLU A 1 73 ? 9.390 -1.912 8.454 1.00 94.56 73 GLU A CA 1
ATOM 589 C C . GLU A 1 73 ? 9.565 -1.453 6.999 1.00 94.56 73 GLU A C 1
ATOM 591 O O . GLU A 1 73 ? 9.182 -0.339 6.660 1.00 94.56 73 GLU A O 1
ATOM 596 N N . ASP A 1 74 ? 10.048 -2.327 6.114 1.00 92.94 74 ASP A N 1
ATOM 597 C CA . ASP A 1 74 ? 10.145 -2.078 4.669 1.00 92.94 74 ASP A CA 1
AT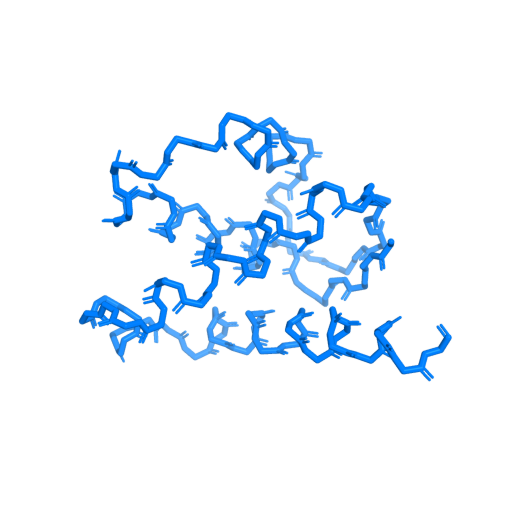OM 598 C C . ASP A 1 74 ? 8.781 -1.752 4.044 1.00 92.94 74 ASP A C 1
ATOM 600 O O . ASP A 1 74 ? 8.647 -0.784 3.292 1.00 92.94 74 ASP A O 1
ATOM 604 N N . PHE A 1 75 ? 7.738 -2.486 4.423 1.00 95.56 75 PHE A N 1
ATOM 605 C CA . PHE A 1 75 ? 6.374 -2.228 3.963 1.00 95.56 75 PHE A CA 1
ATOM 606 C C . PHE A 1 75 ? 5.804 -0.934 4.552 1.00 95.56 75 PHE A C 1
ATOM 608 O O . PHE A 1 75 ? 5.181 -0.156 3.830 1.00 95.56 75 PHE A O 1
ATOM 615 N N . LYS A 1 76 ? 6.054 -0.652 5.839 1.00 95.38 76 LYS A N 1
ATOM 616 C CA . LYS A 1 76 ? 5.660 0.628 6.460 1.00 95.38 76 LYS A CA 1
ATOM 617 C C . LYS A 1 76 ? 6.323 1.813 5.760 1.00 95.38 76 LYS A C 1
ATOM 619 O O . LYS A 1 76 ? 5.647 2.794 5.460 1.00 95.38 76 LYS A O 1
ATOM 624 N N . ASN A 1 77 ? 7.610 1.698 5.446 1.00 94.88 77 ASN A N 1
ATOM 625 C CA . ASN A 1 77 ? 8.364 2.722 4.729 1.00 94.88 77 ASN A CA 1
ATOM 626 C C . ASN A 1 77 ? 7.832 2.924 3.307 1.00 94.88 77 ASN A C 1
ATOM 628 O O . ASN A 1 77 ? 7.669 4.065 2.880 1.00 94.88 77 ASN A O 1
ATOM 632 N N . ALA A 1 78 ? 7.484 1.842 2.600 1.00 94.56 78 ALA A N 1
ATOM 633 C CA . ALA A 1 78 ? 6.862 1.930 1.281 1.00 94.56 78 ALA A CA 1
ATOM 634 C C . ALA A 1 78 ? 5.516 2.674 1.328 1.00 94.56 78 ALA A C 1
ATOM 636 O O . ALA A 1 78 ? 5.269 3.543 0.493 1.00 94.56 78 ALA A O 1
ATOM 637 N N . LEU A 1 79 ? 4.668 2.393 2.323 1.00 95.31 79 LEU A N 1
ATOM 638 C CA . LEU A 1 79 ? 3.415 3.127 2.526 1.00 95.31 79 LEU A CA 1
ATOM 639 C C . LEU A 1 79 ? 3.675 4.605 2.850 1.00 95.31 79 LEU A C 1
ATOM 641 O O . LEU A 1 79 ? 3.071 5.486 2.246 1.00 95.31 79 LEU A O 1
ATOM 645 N N . TYR A 1 80 ? 4.599 4.896 3.762 1.00 94.12 80 TYR A N 1
ATOM 646 C CA . TYR A 1 80 ? 4.913 6.265 4.169 1.00 94.12 80 TYR A CA 1
ATOM 647 C C . TYR A 1 80 ? 5.461 7.124 3.016 1.00 94.12 80 TYR A C 1
ATOM 649 O O . TYR A 1 80 ? 5.021 8.258 2.816 1.00 94.12 80 TYR A O 1
ATOM 657 N N . ASP A 1 81 ? 6.360 6.570 2.198 1.00 93.69 81 ASP A N 1
ATOM 658 C CA . ASP A 1 81 ? 6.905 7.243 1.012 1.00 93.69 81 ASP A CA 1
ATOM 659 C C . ASP A 1 81 ? 5.806 7.631 0.009 1.00 93.69 81 ASP A C 1
ATOM 661 O O . ASP A 1 81 ? 5.882 8.684 -0.635 1.00 93.69 81 ASP A O 1
ATOM 665 N N . ILE A 1 82 ? 4.782 6.788 -0.139 1.00 94.50 82 ILE A N 1
ATOM 666 C CA . ILE A 1 82 ? 3.654 7.034 -1.042 1.00 94.50 82 ILE A CA 1
ATOM 667 C C . ILE A 1 82 ? 2.697 8.063 -0.451 1.00 94.50 82 ILE A C 1
ATOM 669 O O . ILE A 1 82 ? 2.282 8.983 -1.154 1.00 94.50 82 ILE A O 1
ATOM 673 N N . GLU A 1 83 ? 2.415 7.985 0.847 1.00 93.50 83 GLU A N 1
ATOM 674 C CA . GLU A 1 83 ? 1.582 8.965 1.544 1.00 93.50 83 GLU A CA 1
ATOM 675 C C . GLU A 1 83 ? 2.150 10.385 1.437 1.00 93.50 83 GLU A C 1
ATOM 677 O O . GLU A 1 83 ? 1.415 11.322 1.124 1.00 93.50 83 GLU A O 1
ATOM 682 N N . ILE A 1 84 ? 3.465 10.553 1.623 1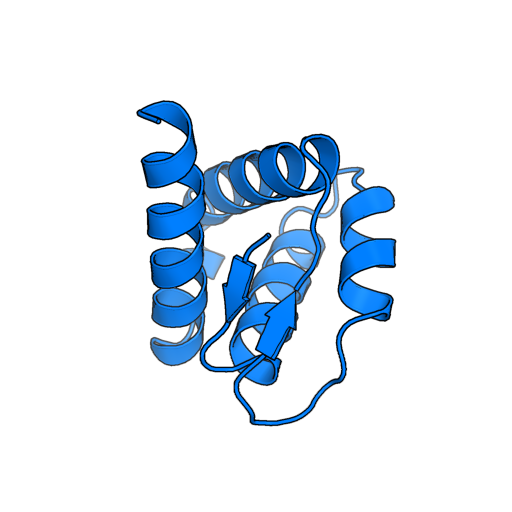.00 93.06 84 ILE A N 1
ATOM 683 C CA . ILE A 1 84 ? 4.123 11.857 1.464 1.00 93.06 84 ILE A CA 1
ATOM 684 C C . ILE A 1 84 ? 3.881 12.419 0.060 1.00 93.06 84 ILE A C 1
ATOM 686 O O . ILE A 1 84 ? 3.578 13.603 -0.087 1.00 93.06 84 ILE A O 1
ATOM 690 N N . GLN A 1 85 ? 4.018 11.594 -0.978 1.00 93.31 85 GLN A N 1
ATOM 691 C CA . GLN A 1 85 ? 3.814 12.028 -2.363 1.00 93.31 85 GLN A CA 1
ATOM 692 C C . GLN A 1 85 ? 2.358 12.412 -2.630 1.00 93.31 85 GLN A C 1
ATOM 694 O O . GLN A 1 85 ? 2.091 13.436 -3.256 1.00 93.31 85 GLN A O 1
ATOM 699 N N . LEU A 1 86 ? 1.426 11.612 -2.119 1.00 90.62 86 LEU A N 1
ATOM 700 C CA . LEU A 1 86 ? -0.011 11.828 -2.232 1.00 90.62 86 LEU A CA 1
ATOM 701 C C . LEU A 1 86 ? -0.472 13.105 -1.504 1.00 90.62 86 LEU A C 1
ATOM 703 O O . LEU A 1 86 ? -1.370 13.797 -1.987 1.00 90.62 86 LEU A O 1
ATOM 707 N N . ASN A 1 87 ? 0.155 13.446 -0.376 1.00 86.56 87 ASN A N 1
ATOM 708 C CA . ASN A 1 87 ? -0.142 14.662 0.385 1.00 86.56 87 ASN A CA 1
ATOM 709 C C . ASN A 1 87 ? 0.517 15.909 -0.216 1.00 86.56 87 ASN A C 1
ATOM 711 O O . ASN A 1 87 ? -0.109 16.964 -0.262 1.00 86.56 87 ASN A O 1
ATOM 715 N N . LYS A 1 88 ? 1.747 15.797 -0.739 1.00 81.50 88 LYS A N 1
ATOM 716 C CA . LYS A 1 88 ? 2.439 16.918 -1.401 1.00 81.50 88 LYS A CA 1
ATOM 717 C C . LYS A 1 88 ? 1.694 17.434 -2.633 1.00 81.50 88 LYS A C 1
ATOM 719 O O . LYS A 1 88 ? 1.711 18.634 -2.871 1.00 81.50 88 LYS A O 1
ATOM 724 N N . LYS A 1 89 ? 1.001 16.561 -3.368 1.00 64.62 89 LYS A N 1
ATOM 725 C CA . LYS A 1 89 ? 0.185 16.954 -4.528 1.00 64.62 89 LYS A CA 1
ATOM 726 C C . LYS A 1 89 ? -1.056 17.783 -4.203 1.00 64.62 89 LYS A C 1
ATOM 728 O O . LYS A 1 89 ? -1.608 18.387 -5.106 1.00 64.62 89 LYS A O 1
ATOM 733 N N . MET A 1 90 ? -1.529 17.801 -2.955 1.00 53.56 90 MET A N 1
ATOM 734 C CA . MET A 1 90 ? -2.682 18.636 -2.582 1.00 53.56 90 MET A CA 1
ATOM 735 C C . MET A 1 90 ? -2.302 20.103 -2.343 1.00 53.56 90 MET A C 1
ATOM 737 O O . MET A 1 90 ? -3.189 20.936 -2.205 1.00 53.56 90 MET A O 1
ATOM 741 N N . VAL A 1 91 ? -1.004 20.415 -2.262 1.00 48.78 91 VAL A N 1
ATOM 742 C CA . VAL A 1 91 ? -0.486 21.767 -1.974 1.00 48.78 91 VAL A CA 1
ATOM 743 C C . VAL A 1 91 ? 0.066 22.447 -3.240 1.00 48.78 91 VAL A C 1
ATOM 745 O O . VAL A 1 91 ? 0.534 23.579 -3.177 1.00 48.78 91 VAL A O 1
ATOM 748 N N . SER A 1 92 ? 0.023 21.763 -4.385 1.00 41.66 92 SER A N 1
ATOM 749 C CA . SER A 1 92 ? 0.540 22.226 -5.680 1.00 41.66 92 SER A CA 1
ATOM 750 C C . SER A 1 92 ? -0.572 22.547 -6.659 1.00 41.66 92 SER A C 1
ATOM 752 O O . SER A 1 92 ? -1.473 21.686 -6.763 1.00 41.66 92 SER A O 1
#

pLDDT: mean 89.62, std 9.71, range [41.66, 96.06]

Radius of gyration: 12.16 Å; chains: 1; bounding box: 28×31×28 Å

Foldseek 3Di:
DDKFAFLLLQLVLLVVLCVVPVVLPCVVLVVQSVPGDNDGGIDDDDDDPVNLVSLLVSLVVSCVDPVLVVDDPSSVVRSVRSVVVSVVVVVD

Sequence (92 aa):
MLYVKDLLSFKSAISISLEVLSNYDNGLLREFLATIPSTVGRARLETTMEIEESLKSCMKEFKQTKTYHWLREDFKNALYDIEIQLNKKMVS